Protein AF-T1C7S5-F1 (afdb_monomer_lite)

Secondary structure (DSSP, 8-state):
--HHHHHHHHTT-EEEETTEEEEGGGGGS--EE-TTS-EE-HHHHHHHHHHHHHTS-TTSPPPHHHHHHHHHHH-

Structure (mmCIF, N/CA/C/O backbone):
data_AF-T1C7S5-F1
#
_entry.id   AF-T1C7S5-F1
#
loop_
_atom_site.group_PDB
_atom_site.id
_atom_site.type_symbol
_atom_site.label_atom_id
_atom_site.label_alt_id
_atom_site.label_comp_id
_atom_site.label_asym_id
_atom_site.label_entity_id
_atom_site.label_seq_id
_atom_site.pdbx_PDB_ins_code
_atom_site.Cartn_x
_atom_site.Cartn_y
_atom_site.Cartn_z
_atom_site.occupancy
_atom_site.B_iso_or_equiv
_atom_site.auth_seq_id
_atom_site.auth_comp_id
_atom_site.auth_asym_id
_atom_site.auth_atom_id
_atom_site.pdbx_PDB_model_num
ATOM 1 N N . MET A 1 1 ? 21.187 0.295 -11.640 1.00 59.53 1 MET A N 1
ATOM 2 C CA . MET A 1 1 ? 20.304 1.017 -12.584 1.00 59.53 1 MET A CA 1
ATOM 3 C C . MET A 1 1 ? 19.856 2.294 -11.913 1.00 59.53 1 MET A C 1
ATOM 5 O O . MET A 1 1 ? 19.549 2.242 -10.732 1.00 59.53 1 MET A O 1
ATOM 9 N N . HIS A 1 2 ? 19.853 3.416 -12.625 1.00 72.56 2 HIS A N 1
ATOM 10 C CA . HIS A 1 2 ? 19.387 4.672 -12.050 1.00 72.56 2 HIS A CA 1
ATOM 11 C C . HIS A 1 2 ? 17.852 4.709 -12.072 1.00 72.56 2 HIS A C 1
ATOM 13 O O . HIS A 1 2 ? 17.240 4.182 -13.004 1.00 72.56 2 HIS A O 1
ATOM 19 N N . GLU A 1 3 ? 17.227 5.356 -11.090 1.00 65.12 3 GLU A N 1
ATOM 20 C CA . GLU A 1 3 ? 15.772 5.574 -11.054 1.00 65.12 3 GLU A CA 1
ATOM 21 C C . GLU A 1 3 ? 15.266 6.180 -12.375 1.00 65.12 3 GLU A C 1
ATOM 23 O O . GLU A 1 3 ? 14.264 5.747 -12.942 1.00 65.12 3 GLU A O 1
ATOM 28 N N . SER A 1 4 ? 16.044 7.101 -12.951 1.00 72.25 4 SER A N 1
ATOM 29 C CA . SER A 1 4 ? 15.768 7.704 -14.262 1.00 72.25 4 SER A CA 1
ATOM 30 C C . SER A 1 4 ? 15.718 6.694 -15.419 1.00 72.25 4 SER A C 1
ATOM 32 O O . SER A 1 4 ? 14.986 6.913 -16.384 1.00 72.25 4 SER A O 1
ATOM 34 N N . THR A 1 5 ? 16.447 5.577 -15.345 1.00 78.25 5 THR A N 1
ATOM 35 C CA . THR A 1 5 ? 16.391 4.495 -16.340 1.00 78.25 5 THR A CA 1
ATOM 36 C C . THR A 1 5 ? 15.082 3.713 -16.218 1.00 78.25 5 THR A C 1
ATOM 38 O O . THR A 1 5 ? 14.425 3.455 -17.225 1.00 78.25 5 THR A O 1
ATOM 41 N N . ILE A 1 6 ? 14.660 3.397 -14.991 1.00 72.56 6 ILE A N 1
ATOM 42 C CA . ILE A 1 6 ? 13.422 2.652 -14.708 1.00 72.56 6 ILE A CA 1
ATOM 43 C C . ILE A 1 6 ? 12.194 3.515 -15.029 1.00 72.56 6 ILE A C 1
ATOM 45 O O . ILE A 1 6 ? 11.255 3.055 -15.680 1.00 72.56 6 ILE A O 1
ATOM 49 N N . SER A 1 7 ? 12.232 4.798 -14.670 1.00 71.81 7 SER A N 1
ATOM 50 C CA . SER A 1 7 ? 11.179 5.771 -14.973 1.00 71.81 7 SER A CA 1
ATOM 51 C C . SER A 1 7 ? 10.940 5.903 -16.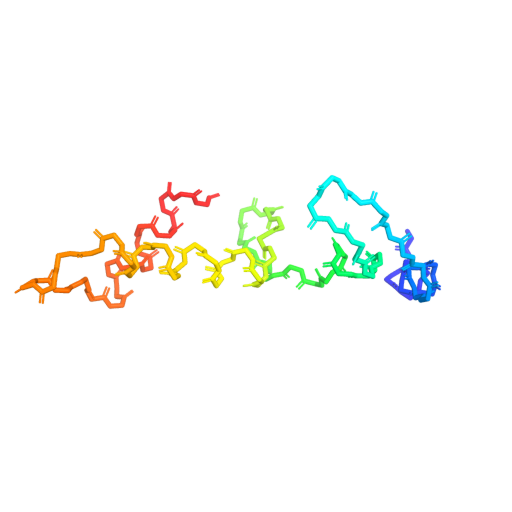483 1.00 71.81 7 SER A C 1
ATOM 53 O O . SER A 1 7 ? 9.802 5.833 -16.953 1.00 71.81 7 SER A O 1
ATOM 55 N N . ARG A 1 8 ? 12.009 5.983 -17.287 1.00 79.69 8 ARG A N 1
ATOM 56 C CA . ARG A 1 8 ? 11.895 6.069 -18.754 1.00 79.69 8 ARG A CA 1
ATOM 57 C C . ARG A 1 8 ? 11.319 4.803 -19.387 1.00 79.69 8 ARG A C 1
ATOM 59 O O . ARG A 1 8 ? 10.517 4.912 -20.308 1.00 79.69 8 ARG A O 1
ATOM 66 N N . VAL A 1 9 ? 11.707 3.622 -18.905 1.00 80.00 9 VAL A N 1
ATOM 67 C CA . VAL A 1 9 ? 11.253 2.334 -19.464 1.00 80.00 9 VAL A CA 1
ATOM 68 C C . VAL A 1 9 ? 9.799 2.023 -19.093 1.00 80.00 9 VAL A C 1
ATOM 70 O O . VAL A 1 9 ? 9.077 1.422 -19.886 1.00 80.00 9 VAL A O 1
ATOM 73 N N . THR A 1 10 ? 9.353 2.443 -17.909 1.00 79.31 10 THR A N 1
ATOM 74 C CA . THR A 1 10 ? 7.993 2.175 -17.406 1.00 79.31 10 THR A CA 1
ATOM 75 C C . THR A 1 10 ? 6.957 3.197 -17.882 1.00 79.31 10 THR A C 1
ATOM 77 O O . THR A 1 10 ? 5.758 2.906 -17.908 1.00 79.31 10 THR A O 1
ATOM 80 N N . THR A 1 11 ? 7.396 4.382 -18.314 1.00 78.00 11 THR A N 1
ATOM 81 C CA . THR A 1 11 ? 6.522 5.426 -18.861 1.00 78.00 11 THR A CA 1
ATOM 82 C C . THR A 1 11 ? 5.894 4.985 -20.188 1.00 78.00 11 THR A C 1
ATOM 84 O O . THR A 1 11 ? 6.578 4.483 -21.078 1.00 78.00 11 THR A O 1
ATOM 87 N N . ARG A 1 12 ? 4.575 5.188 -20.340 1.00 82.56 12 ARG A N 1
ATOM 88 C CA . ARG A 1 12 ? 3.768 4.781 -21.517 1.00 82.56 12 ARG A CA 1
ATOM 89 C C . ARG A 1 12 ? 3.764 3.275 -21.812 1.00 82.56 12 ARG A C 1
ATOM 91 O O . ARG A 1 12 ? 3.375 2.860 -22.904 1.00 82.56 12 ARG A O 1
ATOM 98 N N . LYS A 1 13 ? 4.182 2.445 -20.859 1.00 86.12 13 LYS A N 1
ATOM 99 C CA . LYS A 1 13 ? 3.947 1.001 -20.899 1.00 86.12 13 LYS A CA 1
ATOM 100 C C . LYS A 1 13 ? 2.739 0.677 -20.041 1.00 86.12 13 LYS A C 1
ATOM 102 O O . LYS A 1 13 ? 2.532 1.295 -19.001 1.00 86.12 13 LYS A O 1
ATOM 107 N N . TYR A 1 14 ? 1.954 -0.288 -20.493 1.00 85.56 14 TYR A N 1
ATOM 108 C CA . TYR A 1 14 ? 0.746 -0.735 -19.818 1.00 85.56 14 TYR A CA 1
ATOM 109 C C . TYR A 1 14 ? 0.849 -2.237 -19.596 1.00 85.56 14 TYR A C 1
ATOM 111 O O . TYR A 1 14 ? 1.276 -2.970 -20.488 1.00 85.56 14 TYR A O 1
ATOM 119 N N . LEU A 1 15 ? 0.481 -2.677 -18.400 1.00 86.06 15 LEU A N 1
ATOM 120 C CA . LEU A 1 15 ? 0.422 -4.076 -18.023 1.00 86.06 15 LEU A CA 1
ATOM 121 C C . LEU A 1 15 ? -1.042 -4.503 -18.001 1.00 86.06 15 LEU A C 1
ATOM 123 O O . LEU A 1 15 ? -1.847 -3.943 -17.255 1.00 86.06 15 LEU A O 1
ATOM 127 N N . HIS A 1 16 ? -1.380 -5.495 -18.817 1.00 89.00 16 HIS A N 1
ATOM 128 C CA . HIS A 1 16 ? -2.683 -6.135 -18.746 1.00 89.00 16 HIS A CA 1
ATOM 129 C C . HIS A 1 16 ? -2.660 -7.204 -17.653 1.00 89.00 16 HIS A C 1
ATOM 131 O O . HIS A 1 16 ? -1.789 -8.072 -17.638 1.00 89.00 16 HIS A O 1
ATOM 137 N N . THR A 1 17 ? -3.609 -7.125 -16.730 1.00 86.12 17 THR A N 1
ATOM 138 C CA . THR A 1 17 ? -3.778 -8.082 -15.637 1.00 86.12 17 THR A CA 1
ATOM 139 C C . THR A 1 17 ? -5.215 -8.607 -15.648 1.00 86.12 17 THR A C 1
ATOM 141 O O . THR A 1 17 ? -6.106 -7.921 -16.157 1.00 86.12 17 THR A O 1
ATOM 144 N N . PRO A 1 18 ? -5.501 -9.758 -15.014 1.00 88.62 18 PRO A N 1
ATOM 145 C CA . PRO A 1 18 ? -6.871 -10.262 -14.880 1.00 88.62 18 PRO A CA 1
ATOM 146 C C . PRO A 1 18 ? -7.843 -9.290 -14.189 1.00 88.62 18 PRO A C 1
ATOM 148 O O . PRO A 1 18 ? -9.052 -9.439 -14.312 1.00 88.62 18 PRO A O 1
ATOM 151 N N . ARG A 1 19 ? -7.329 -8.293 -13.452 1.00 80.25 19 ARG A N 1
ATOM 152 C CA . ARG A 1 19 ?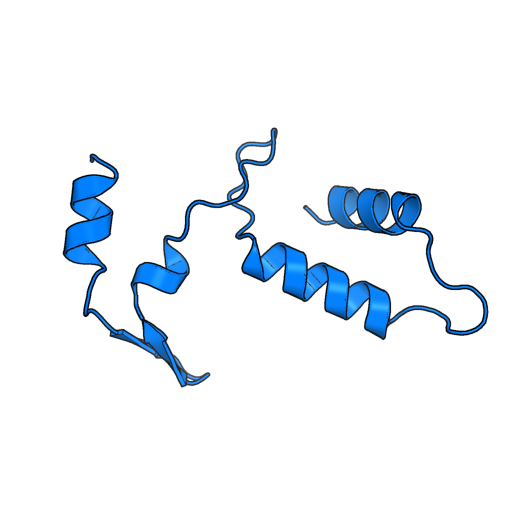 -8.125 -7.270 -12.753 1.00 80.25 19 ARG A CA 1
ATOM 153 C C . ARG A 1 19 ? -8.227 -5.947 -13.522 1.00 80.25 19 ARG A C 1
ATOM 155 O O . ARG A 1 19 ? -8.812 -5.004 -13.000 1.00 80.25 19 ARG A O 1
ATOM 162 N N . GLY A 1 20 ? -7.652 -5.862 -14.724 1.00 85.56 20 GLY A N 1
ATOM 163 C CA . GLY A 1 20 ? -7.650 -4.663 -15.562 1.00 85.56 20 GLY A CA 1
ATOM 164 C C . GLY A 1 20 ? -6.274 -4.304 -16.123 1.00 85.56 20 GLY A C 1
ATOM 165 O O . GLY A 1 20 ? -5.269 -4.967 -15.854 1.00 85.56 20 GLY A O 1
ATOM 166 N N . THR A 1 21 ? -6.230 -3.235 -16.915 1.00 87.62 21 THR A N 1
ATOM 167 C CA . THR A 1 21 ? -4.995 -2.704 -17.507 1.00 87.62 21 THR A CA 1
ATOM 168 C C . THR A 1 21 ? -4.493 -1.523 -16.684 1.00 87.62 21 THR A C 1
ATOM 170 O O . THR A 1 21 ? -5.232 -0.568 -16.460 1.00 87.62 21 THR A O 1
ATOM 173 N N . PHE A 1 22 ? -3.229 -1.569 -16.270 1.00 81.31 22 PHE A N 1
ATOM 174 C CA . PHE A 1 22 ? -2.603 -0.543 -15.435 1.00 81.31 22 PHE A CA 1
ATOM 175 C C . PHE A 1 22 ? -1.373 0.038 -16.125 1.00 81.31 22 PHE A C 1
ATOM 177 O O . PHE A 1 22 ? -0.679 -0.663 -16.860 1.00 81.31 22 PHE A O 1
ATOM 184 N N . GLU A 1 23 ? -1.068 1.312 -15.882 1.00 82.19 23 GLU A N 1
ATOM 185 C CA . GLU A 1 23 ? 0.224 1.866 -16.290 1.00 82.19 23 GLU A CA 1
ATOM 186 C C . GLU A 1 23 ? 1.350 1.139 -15.563 1.00 82.19 23 GLU A C 1
ATOM 188 O O . GLU A 1 23 ? 1.304 0.965 -14.351 1.00 82.19 23 GLU A O 1
ATOM 193 N N . PHE A 1 24 ? 2.394 0.741 -16.281 1.00 80.19 24 PHE A N 1
ATOM 194 C CA . PHE A 1 24 ? 3.463 -0.069 -15.709 1.00 80.19 24 PHE A CA 1
ATOM 195 C C . PHE A 1 24 ? 4.197 0.674 -14.586 1.00 80.19 24 PHE A C 1
ATOM 197 O O . PHE A 1 24 ? 4.538 0.072 -13.573 1.00 80.19 24 PHE A O 1
ATOM 204 N N . LYS A 1 25 ? 4.324 2.005 -14.701 1.00 76.38 25 LYS A N 1
ATOM 205 C CA . LYS A 1 25 ? 4.889 2.888 -13.665 1.00 76.38 25 LYS A CA 1
ATOM 206 C C . LYS A 1 25 ? 4.151 2.824 -12.318 1.00 76.38 25 LYS A C 1
ATOM 208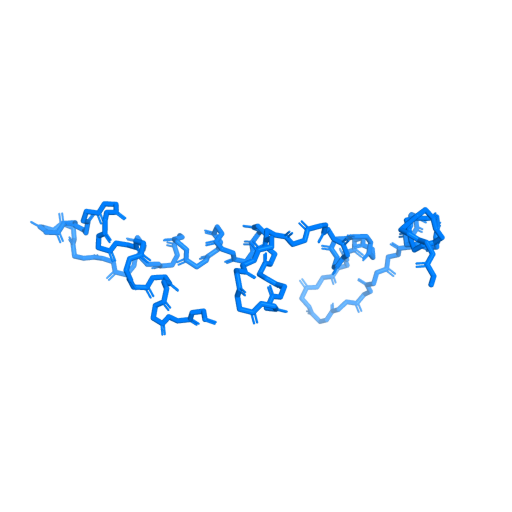 O O . LYS A 1 25 ? 4.749 3.140 -11.297 1.00 76.38 25 LYS A O 1
ATOM 213 N N . TYR A 1 26 ? 2.880 2.409 -12.303 1.00 71.00 26 TYR A N 1
ATOM 214 C CA . TYR A 1 26 ? 2.077 2.255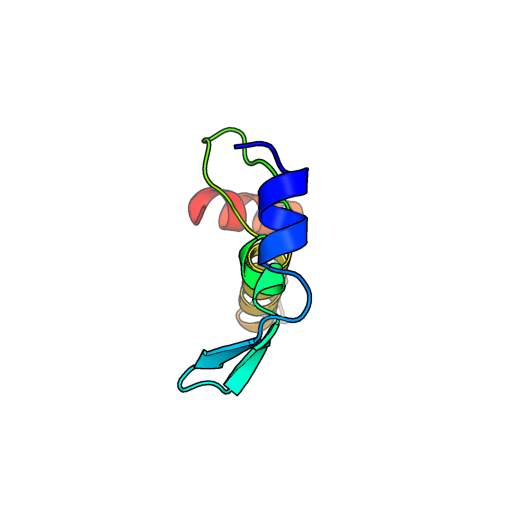 -11.084 1.00 71.00 26 TYR A CA 1
ATOM 215 C C . TYR A 1 26 ? 2.724 1.281 -10.089 1.00 71.00 26 TYR A C 1
ATOM 217 O O . TYR A 1 26 ? 2.650 1.494 -8.885 1.00 71.00 26 TYR A O 1
ATOM 225 N N . PHE A 1 27 ? 3.408 0.249 -10.589 1.00 71.88 27 PHE A N 1
ATOM 226 C CA . PHE A 1 27 ? 4.080 -0.762 -9.767 1.00 71.88 27 PHE A CA 1
ATOM 227 C C . PHE A 1 27 ? 5.484 -0.350 -9.304 1.00 71.88 27 PHE A C 1
ATOM 229 O O . PHE A 1 27 ? 6.084 -1.044 -8.491 1.00 71.88 27 PHE A O 1
ATOM 236 N N . PHE A 1 28 ? 6.005 0.771 -9.807 1.00 69.44 28 PHE A N 1
ATOM 237 C CA . PHE A 1 28 ? 7.340 1.289 -9.489 1.00 69.44 28 PHE A CA 1
ATOM 238 C C . PHE A 1 28 ? 7.279 2.673 -8.839 1.00 69.44 28 PHE A C 1
ATOM 240 O O . PHE A 1 28 ? 8.276 3.393 -8.837 1.00 69.44 28 PHE A O 1
ATOM 247 N N . SER A 1 29 ? 6.119 3.070 -8.301 1.00 58.44 29 SER A N 1
ATOM 248 C CA . SER A 1 29 ? 6.042 4.269 -7.469 1.00 58.44 29 SER A CA 1
ATOM 249 C C . SER A 1 29 ? 7.013 4.107 -6.306 1.00 58.44 29 SER A C 1
ATOM 251 O O . SER A 1 29 ? 7.004 3.047 -5.677 1.00 58.44 29 SER A O 1
ATOM 253 N N . SER A 1 30 ? 7.802 5.142 -6.020 1.00 54.72 30 SER A N 1
ATOM 254 C CA . SER A 1 30 ? 8.627 5.239 -4.817 1.00 54.72 30 SER A CA 1
ATOM 255 C C . SER A 1 30 ? 7.802 4.775 -3.614 1.00 54.72 30 SER A C 1
ATOM 257 O O . SER A 1 30 ? 6.857 5.459 -3.208 1.00 54.72 30 SER A O 1
ATOM 259 N N . GLY A 1 31 ? 8.078 3.565 -3.120 1.00 50.78 31 GLY A N 1
ATOM 260 C CA . GLY A 1 31 ? 7.462 3.071 -1.897 1.00 50.78 31 GLY A CA 1
ATOM 261 C C . GLY A 1 31 ? 7.755 4.063 -0.781 1.00 50.78 31 GLY A C 1
ATOM 262 O O . GLY A 1 31 ? 8.788 4.734 -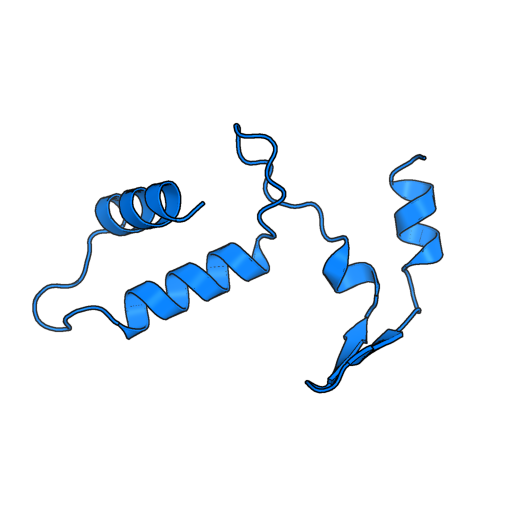0.802 1.00 50.78 31 GLY A O 1
ATOM 263 N N . VAL A 1 32 ? 6.839 4.187 0.174 1.00 46.38 32 VAL A N 1
ATOM 264 C CA . VAL A 1 32 ? 7.205 4.828 1.435 1.00 46.38 32 VAL A CA 1
ATOM 265 C C . VAL A 1 32 ? 8.258 3.904 2.028 1.00 46.38 32 VAL A C 1
ATOM 267 O O . VAL A 1 32 ? 7.954 2.745 2.303 1.00 46.38 32 VAL A O 1
ATOM 270 N N . SER A 1 33 ? 9.504 4.365 2.107 1.00 42.19 33 SER A N 1
ATOM 271 C CA . SER A 1 33 ? 10.593 3.587 2.688 1.00 42.19 33 SER A CA 1
ATOM 272 C C . SER A 1 33 ? 10.228 3.272 4.136 1.00 42.19 33 SER A C 1
ATOM 274 O O . SER A 1 33 ? 10.266 4.158 4.986 1.00 42.19 33 SER A O 1
ATOM 276 N N . THR A 1 34 ? 9.811 2.039 4.411 1.00 46.50 34 THR A N 1
ATOM 277 C CA . THR A 1 34 ? 9.707 1.528 5.778 1.00 46.50 34 THR A CA 1
ATOM 278 C C . THR A 1 34 ? 11.098 1.094 6.231 1.00 46.50 34 THR A C 1
ATOM 280 O O . THR A 1 34 ? 11.855 0.538 5.433 1.00 46.50 34 THR A O 1
ATOM 283 N N . ASP A 1 35 ? 11.433 1.375 7.491 1.00 44.09 35 ASP A N 1
ATOM 284 C CA . ASP A 1 35 ? 12.763 1.171 8.100 1.00 44.09 35 ASP A CA 1
ATOM 285 C C . ASP A 1 35 ? 13.258 -0.294 8.005 1.00 44.09 35 ASP A C 1
ATOM 287 O O . ASP A 1 35 ? 14.456 -0.557 8.011 1.00 44.09 35 ASP A O 1
ATOM 291 N N . ASP A 1 36 ? 12.338 -1.242 7.788 1.00 42.09 36 ASP A N 1
ATOM 292 C CA . ASP A 1 36 ? 12.590 -2.678 7.589 1.00 42.09 36 ASP A CA 1
ATOM 293 C C . ASP A 1 36 ? 12.993 -3.088 6.152 1.00 42.09 36 ASP A C 1
ATOM 295 O O . ASP A 1 36 ? 13.087 -4.270 5.823 1.00 42.09 36 ASP A O 1
ATOM 299 N N . GLY A 1 37 ? 13.212 -2.139 5.236 1.00 40.06 37 GLY A N 1
ATOM 300 C CA . GLY A 1 37 ? 13.630 -2.449 3.859 1.00 40.06 37 GLY A CA 1
ATOM 301 C C . GLY A 1 37 ? 12.534 -3.071 2.976 1.00 40.06 37 GLY A C 1
ATOM 302 O O . GLY A 1 37 ? 12.789 -3.415 1.819 1.00 40.06 37 GLY A O 1
ATOM 303 N N . GLY A 1 38 ? 11.303 -3.173 3.483 1.00 47.06 38 GLY A N 1
ATOM 304 C CA . GLY A 1 38 ? 10.109 -3.481 2.700 1.00 47.06 38 GLY A CA 1
ATOM 305 C C . GLY A 1 38 ? 9.669 -2.291 1.840 1.00 47.06 38 GLY A C 1
ATOM 306 O O . GLY A 1 38 ? 9.643 -1.148 2.285 1.00 47.06 38 GLY A O 1
ATOM 307 N N . ALA A 1 39 ? 9.303 -2.535 0.581 1.00 50.34 39 ALA A N 1
ATOM 308 C CA . ALA A 1 39 ? 8.693 -1.513 -0.267 1.00 50.34 39 ALA A CA 1
ATOM 309 C C . ALA A 1 39 ? 7.169 -1.523 -0.072 1.00 50.34 39 ALA A C 1
ATOM 311 O O . ALA A 1 39 ? 6.436 -2.109 -0.869 1.00 50.34 39 ALA A O 1
ATOM 312 N N . ALA A 1 40 ? 6.668 -0.875 0.981 1.00 55.06 40 ALA A N 1
ATOM 313 C CA . ALA A 1 40 ? 5.235 -0.638 1.107 1.00 55.06 40 ALA A CA 1
ATOM 314 C C . ALA A 1 40 ? 4.833 0.517 0.170 1.00 55.06 40 ALA A C 1
ATOM 316 O O . ALA A 1 40 ? 5.164 1.686 0.388 1.00 55.06 40 ALA A O 1
ATOM 317 N N . SER A 1 41 ? 4.133 0.214 -0.926 1.00 61.47 41 SER A N 1
ATOM 318 C CA . SER A 1 41 ? 3.593 1.261 -1.801 1.00 61.47 41 SER A CA 1
ATOM 319 C C . SER A 1 41 ? 2.597 2.118 -1.014 1.00 61.47 41 SER A C 1
ATOM 321 O O . SER A 1 41 ? 1.717 1.572 -0.350 1.00 61.47 41 SER A O 1
ATOM 323 N N . ALA A 1 42 ? 2.665 3.450 -1.126 1.00 64.25 42 ALA A N 1
ATOM 324 C CA . ALA A 1 42 ? 1.712 4.357 -0.468 1.00 64.25 42 ALA A CA 1
ATOM 325 C C . ALA A 1 42 ? 0.247 3.969 -0.756 1.00 64.25 42 ALA A C 1
ATOM 327 O O . ALA A 1 42 ? -0.614 4.023 0.121 1.00 64.25 42 ALA A O 1
ATOM 328 N N . THR A 1 43 ? -0.020 3.483 -1.971 1.00 65.56 43 THR A N 1
ATOM 329 C CA . THR A 1 43 ? -1.325 2.955 -2.382 1.00 65.56 43 THR A CA 1
ATOM 330 C C . THR A 1 43 ? -1.734 1.694 -1.616 1.00 65.56 43 THR A C 1
ATOM 332 O O . THR A 1 43 ? -2.905 1.537 -1.278 1.00 65.56 43 THR A O 1
ATOM 335 N N . ALA A 1 44 ? -0.788 0.799 -1.317 1.00 69.19 44 ALA A N 1
ATOM 336 C CA . ALA A 1 44 ? -1.040 -0.408 -0.535 1.00 69.19 44 ALA A CA 1
ATOM 337 C C . ALA A 1 44 ? -1.337 -0.060 0.929 1.00 69.19 44 ALA A C 1
ATOM 339 O O . ALA A 1 44 ? -2.306 -0.571 1.484 1.00 69.19 44 ALA A O 1
ATOM 340 N N . VAL A 1 45 ? -0.579 0.876 1.511 1.00 73.12 45 VAL A N 1
ATOM 341 C CA . VAL A 1 45 ? -0.822 1.387 2.871 1.00 73.12 45 VAL A CA 1
ATOM 342 C C . VAL A 1 45 ? -2.204 2.033 2.968 1.00 73.12 45 VAL A C 1
ATOM 344 O O . VAL A 1 45 ? -2.989 1.689 3.847 1.00 73.12 45 VAL A O 1
ATOM 347 N N . GLN A 1 46 ? -2.561 2.904 2.020 1.00 74.12 46 GLN A N 1
ATOM 348 C CA . GLN A 1 46 ? -3.893 3.513 1.974 1.00 74.12 46 GLN A CA 1
ATOM 349 C C . GLN A 1 46 ? -5.010 2.476 1.806 1.00 74.12 46 GLN A C 1
ATOM 351 O O . GLN A 1 46 ? -6.063 2.607 2.431 1.00 74.12 46 GLN A O 1
ATOM 356 N N . ALA A 1 47 ? -4.806 1.444 0.982 1.00 79.81 47 ALA A N 1
ATOM 357 C CA . ALA A 1 47 ? -5.771 0.360 0.830 1.00 79.81 47 ALA A CA 1
ATOM 358 C C . ALA A 1 47 ? -5.929 -0.453 2.125 1.00 79.81 47 ALA A C 1
ATOM 360 O O . ALA A 1 47 ? -7.050 -0.819 2.481 1.00 79.81 47 ALA A O 1
ATOM 361 N N . LEU A 1 48 ? -4.832 -0.693 2.850 1.00 79.62 48 LEU A N 1
ATOM 362 C CA . LEU A 1 48 ? -4.853 -1.410 4.122 1.00 79.62 48 LEU A CA 1
ATOM 363 C C . LEU A 1 48 ? -5.577 -0.606 5.206 1.00 79.62 48 LEU A C 1
ATOM 365 O O . LEU A 1 48 ? -6.439 -1.155 5.884 1.00 79.62 48 LEU A O 1
ATOM 369 N N . ILE A 1 49 ? -5.303 0.699 5.308 1.00 82.19 49 ILE A N 1
ATOM 370 C CA . ILE A 1 49 ? -5.994 1.604 6.239 1.00 82.19 49 ILE A CA 1
ATOM 371 C C . ILE A 1 49 ? -7.494 1.634 5.936 1.00 82.19 49 ILE A C 1
ATOM 373 O O . ILE A 1 49 ? -8.302 1.474 6.843 1.00 82.19 49 ILE A O 1
ATOM 377 N N . ARG A 1 50 ? -7.891 1.758 4.661 1.00 82.94 50 ARG A N 1
ATOM 378 C CA . ARG A 1 50 ? -9.316 1.712 4.281 1.00 82.94 50 ARG A CA 1
ATOM 379 C C . ARG A 1 50 ? -9.983 0.403 4.684 1.00 82.94 50 ARG A C 1
ATOM 381 O O . ARG A 1 50 ? -11.141 0.421 5.081 1.00 82.94 50 ARG A O 1
ATOM 388 N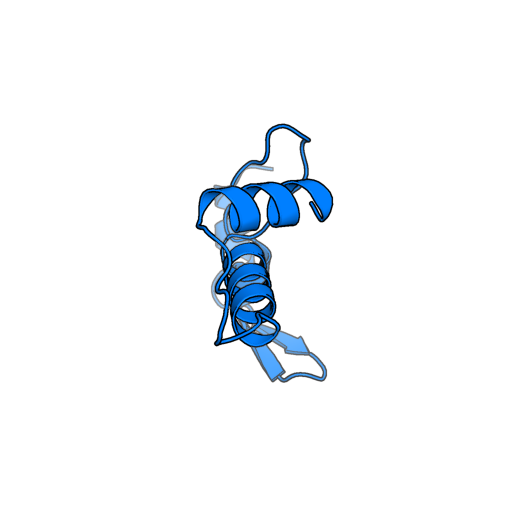 N . LYS A 1 51 ? -9.270 -0.719 4.578 1.00 83.94 51 LYS A N 1
ATOM 389 C CA . LYS A 1 51 ? -9.776 -2.016 5.028 1.00 83.94 51 LYS A CA 1
ATOM 390 C C . LYS A 1 51 ? -9.922 -2.063 6.551 1.00 83.94 51 LYS A C 1
ATOM 392 O O . LYS A 1 51 ? -10.962 -2.486 7.027 1.00 83.94 51 LYS A O 1
ATOM 397 N N . LEU A 1 52 ? -8.923 -1.587 7.297 1.00 82.56 52 LEU A N 1
ATOM 398 C CA . LEU A 1 52 ? -8.964 -1.534 8.763 1.00 82.56 52 LEU A CA 1
ATOM 399 C C . LEU A 1 52 ? -10.116 -0.669 9.280 1.00 82.56 52 LEU A C 1
ATOM 401 O O . LEU A 1 52 ? -10.826 -1.095 10.180 1.00 82.56 52 LEU A O 1
ATOM 405 N N . VAL A 1 53 ? -10.331 0.500 8.672 1.00 83.50 53 VAL A N 1
ATOM 406 C CA . VAL A 1 53 ? -11.469 1.377 8.984 1.00 83.50 53 VAL A CA 1
ATOM 407 C C . VAL A 1 53 ? -12.793 0.726 8.569 1.00 83.50 53 VAL A C 1
ATOM 409 O O . VAL A 1 53 ? -13.776 0.818 9.288 1.00 83.50 53 VAL A O 1
ATOM 412 N N . GLY A 1 54 ? -12.844 0.024 7.433 1.00 83.50 54 GLY A N 1
ATOM 413 C CA . GLY A 1 54 ? -14.051 -0.693 7.001 1.00 83.50 54 GLY A CA 1
ATOM 414 C C . GLY A 1 54 ? -14.442 -1.864 7.912 1.00 83.50 54 GLY A C 1
ATOM 415 O O . GLY A 1 54 ? -15.629 -2.125 8.087 1.00 83.50 54 GLY A O 1
ATOM 416 N N . ASP A 1 55 ? -13.453 -2.539 8.498 1.00 83.06 55 ASP A N 1
ATOM 417 C CA . ASP A 1 55 ? -13.636 -3.673 9.409 1.00 83.06 55 ASP A CA 1
ATOM 418 C C . ASP A 1 55 ? -13.774 -3.227 10.887 1.00 83.06 55 ASP A C 1
ATOM 420 O O . ASP A 1 55 ? -13.927 -4.068 11.778 1.00 83.06 55 ASP A O 1
ATOM 424 N N . GLU A 1 56 ? -13.711 -1.920 11.180 1.00 81.25 56 GLU A N 1
ATOM 425 C CA . GLU A 1 56 ? -13.761 -1.413 12.552 1.00 81.25 56 GLU A CA 1
ATOM 426 C C . GLU A 1 56 ? -15.171 -1.466 13.153 1.00 81.25 56 GLU A C 1
ATOM 428 O O . GLU A 1 56 ? -16.190 -1.434 12.462 1.00 81.25 56 GLU A O 1
ATOM 433 N N . ASN A 1 57 ? -15.248 -1.519 14.485 1.00 81.19 57 ASN A N 1
ATOM 434 C CA . ASN A 1 57 ? -16.528 -1.446 15.175 1.00 81.19 57 ASN A CA 1
ATOM 435 C C . ASN A 1 57 ? -17.027 0.012 15.192 1.00 81.19 57 ASN A C 1
ATOM 437 O O . ASN A 1 57 ? -16.437 0.827 15.903 1.00 81.19 57 ASN A O 1
ATOM 441 N N . PRO A 1 58 ? -18.168 0.350 14.557 1.00 78.88 58 PRO A N 1
ATOM 442 C CA . PRO A 1 58 ? -18.652 1.733 14.497 1.00 78.88 58 PRO A CA 1
ATOM 443 C C . PRO A 1 58 ? -18.980 2.335 15.871 1.00 78.88 58 PRO A C 1
ATOM 445 O O . PRO A 1 58 ? -19.076 3.549 16.021 1.00 78.88 58 PRO A O 1
ATOM 448 N N . ARG A 1 59 ? -19.187 1.490 16.892 1.00 82.94 59 ARG A N 1
ATOM 449 C CA . ARG A 1 59 ? -19.460 1.919 18.273 1.00 82.94 59 ARG A CA 1
ATOM 450 C C . ARG A 1 59 ? -18.193 2.186 19.084 1.00 82.94 59 ARG A C 1
ATOM 452 O O . ARG A 1 59 ? -18.282 2.800 20.143 1.00 82.94 59 ARG A O 1
ATOM 459 N N . ARG A 1 60 ? -17.038 1.701 18.624 1.00 80.88 60 ARG A N 1
ATOM 460 C CA . ARG A 1 60 ? -15.712 1.904 19.225 1.00 80.88 60 ARG A CA 1
ATOM 461 C C . ARG A 1 60 ? -14.676 1.972 18.096 1.00 80.88 60 ARG A C 1
ATOM 463 O O . ARG A 1 60 ? -13.969 0.980 17.897 1.00 80.88 60 ARG A O 1
ATOM 470 N N . PRO A 1 61 ? -14.619 3.096 17.358 1.00 81.31 61 PRO A N 1
ATOM 471 C CA . PRO A 1 61 ? -13.636 3.267 16.297 1.00 81.31 61 PRO A CA 1
ATOM 472 C C . PRO A 1 61 ? -12.221 3.167 16.867 1.00 81.31 61 PRO A C 1
ATOM 474 O O . PRO A 1 61 ? -11.980 3.484 18.041 1.00 81.31 61 PRO A O 1
ATOM 477 N N . LEU A 1 62 ? -11.292 2.693 16.045 1.00 79.81 62 LEU A N 1
ATOM 478 C CA . LEU A 1 62 ? -9.887 2.630 16.424 1.00 79.81 62 LEU A CA 1
ATOM 479 C C . LEU A 1 62 ? -9.302 4.046 16.419 1.00 79.81 62 LEU A C 1
ATOM 481 O O . LEU A 1 62 ? -9.637 4.871 15.574 1.00 79.81 62 LEU A O 1
ATOM 485 N N . SER A 1 63 ? -8.419 4.345 17.372 1.00 84.69 63 SER A N 1
ATOM 486 C CA . SER A 1 63 ? -7.646 5.587 17.311 1.00 84.69 63 SER A CA 1
ATOM 487 C C . SER A 1 63 ? -6.574 5.486 16.228 1.00 84.69 63 SER A C 1
ATOM 489 O O . SER A 1 63 ? -6.082 4.393 15.943 1.00 84.69 63 SER A O 1
ATOM 491 N N . ASP A 1 64 ? -6.134 6.623 15.689 1.00 81.56 64 ASP A N 1
ATOM 492 C CA . ASP A 1 64 ? -5.041 6.668 14.705 1.00 81.56 64 ASP A CA 1
ATOM 493 C C . ASP A 1 64 ? -3.773 5.956 15.210 1.00 81.56 64 ASP A C 1
ATOM 495 O O . ASP A 1 64 ? -3.084 5.275 14.454 1.00 81.56 64 ASP A O 1
ATOM 499 N N . GLN A 1 65 ? -3.506 6.030 16.520 1.00 82.06 65 GLN A N 1
ATOM 500 C CA . GLN A 1 65 ? -2.406 5.318 17.176 1.00 82.06 65 GLN A CA 1
ATOM 501 C C . GLN A 1 65 ? -2.577 3.790 17.114 1.00 82.06 65 GLN A C 1
ATOM 503 O O . GLN A 1 65 ? -1.615 3.055 16.879 1.00 82.06 65 GLN A O 1
ATOM 508 N N . ALA A 1 66 ? -3.800 3.303 17.338 1.00 82.25 66 ALA A N 1
ATOM 509 C CA . ALA A 1 66 ? -4.123 1.884 17.258 1.00 82.25 66 ALA A CA 1
ATOM 510 C C . ALA A 1 66 ? -4.069 1.390 15.805 1.00 82.25 66 ALA A C 1
ATOM 512 O O . ALA A 1 66 ? -3.512 0.325 15.554 1.00 82.25 66 ALA A O 1
ATOM 513 N N . LEU A 1 67 ? -4.551 2.192 14.848 1.00 81.94 67 LEU A N 1
ATOM 514 C CA . LEU A 1 67 ? -4.431 1.909 13.415 1.00 81.94 67 LEU A CA 1
ATOM 515 C C . LEU A 1 67 ? -2.967 1.830 12.973 1.00 81.94 67 LEU A C 1
ATOM 517 O O . LEU A 1 67 ? -2.604 0.901 12.259 1.00 81.94 67 LEU A O 1
ATOM 521 N N . ALA A 1 68 ? -2.114 2.754 13.423 1.00 81.31 68 ALA A N 1
ATOM 522 C CA . ALA A 1 68 ? -0.682 2.727 13.132 1.00 81.31 68 ALA A CA 1
ATOM 523 C C . ALA A 1 68 ? 0.013 1.499 13.747 1.00 81.31 68 ALA A C 1
ATOM 525 O O . ALA A 1 68 ? 0.882 0.901 13.119 1.00 81.31 68 ALA A O 1
ATOM 526 N N . THR A 1 69 ? -0.396 1.093 14.952 1.00 82.19 69 THR A N 1
ATOM 527 C CA . THR A 1 69 ? 0.134 -0.107 15.618 1.00 82.19 69 THR A CA 1
ATOM 528 C C . THR A 1 69 ? -0.267 -1.379 14.869 1.00 82.19 69 THR A C 1
ATOM 530 O O . THR A 1 69 ? 0.581 -2.224 14.606 1.00 82.19 69 THR A O 1
ATOM 533 N N . GLU A 1 70 ? -1.536 -1.500 14.476 1.00 80.06 70 GLU A N 1
ATOM 534 C CA . GLU A 1 70 ? -2.041 -2.625 13.680 1.00 80.06 70 GLU A CA 1
ATOM 535 C C . GLU A 1 70 ? -1.396 -2.667 12.285 1.00 80.06 70 GLU A C 1
ATOM 537 O O . GLU A 1 70 ? -1.084 -3.736 11.766 1.00 80.06 70 GLU A O 1
ATOM 542 N N . LEU A 1 71 ? -1.156 -1.498 11.683 1.00 77.88 71 LEU A N 1
ATOM 543 C CA . LEU A 1 71 ? -0.450 -1.371 10.412 1.00 77.88 71 LEU A CA 1
ATOM 544 C C . LEU A 1 71 ? 1.003 -1.855 10.531 1.00 77.88 71 LEU A C 1
ATOM 546 O O . LEU A 1 71 ? 1.440 -2.625 9.683 1.00 77.88 71 LEU A O 1
ATOM 550 N N . ASN A 1 72 ? 1.710 -1.472 11.600 1.00 74.50 72 ASN A N 1
ATOM 551 C CA . ASN A 1 72 ? 3.071 -1.937 11.891 1.00 74.50 72 ASN A CA 1
ATOM 552 C C . ASN A 1 72 ? 3.143 -3.428 12.249 1.00 74.50 72 ASN A C 1
ATOM 554 O O . ASN A 1 72 ? 4.180 -4.037 12.053 1.00 74.50 72 ASN A O 1
ATOM 558 N N . GLN A 1 73 ? 2.077 -4.032 12.784 1.00 73.81 73 GLN A N 1
ATOM 559 C CA . GLN A 1 73 ? 2.046 -5.483 13.023 1.00 73.81 73 GLN A CA 1
ATOM 560 C C . GLN A 1 73 ? 1.846 -6.301 11.740 1.00 73.81 73 GLN A C 1
ATOM 562 O O . GLN A 1 73 ? 2.142 -7.495 11.725 1.00 73.81 73 GLN A O 1
ATOM 567 N N . ARG A 1 74 ? 1.286 -5.693 10.686 1.00 66.38 74 ARG A N 1
ATOM 568 C CA . ARG A 1 74 ? 0.970 -6.360 9.411 1.00 66.38 74 ARG A CA 1
ATOM 569 C C . ARG A 1 74 ? 1.979 -6.076 8.294 1.00 66.38 74 ARG A C 1
ATOM 571 O O . ARG A 1 74 ? 1.891 -6.742 7.260 1.00 66.38 74 ARG A O 1
ATOM 578 N N . GLY A 1 75 ? 2.833 -5.068 8.466 1.00 58.38 75 GLY A N 1
ATOM 579 C CA . GLY A 1 75 ? 3.947 -4.723 7.575 1.00 58.38 75 GLY A CA 1
ATOM 580 C C . GLY A 1 75 ? 5.236 -5.378 8.033 1.00 58.38 75 GLY A C 1
ATOM 581 O O . GLY A 1 75 ? 6.041 -5.697 7.133 1.00 58.38 75 GLY A O 1
#

InterPro domains:
  IPR000394 RNA polymerase sigma factor 54 [PR00045] (1-13)
  IPR000394 RNA polymerase sigma factor 54 [PR00045] (17-28)
  IPR000394 RNA polymerase sigma factor 54 [PTHR32248] (1-75)
  IPR007634 RNA polymerase sigma factor 54, DNA-binding [PF04552] (1-74)

Radius of gyration: 16.14 Å; chains: 1; bounding box: 40×18×41 Å

Organism: NCBI:txid410659

Foldseek 3Di:
DDPVVVCVVQPPDWDQDPVGIGRSCQVVPQAPDDPVRDRHRPVNLVVLLVVQQVPADPVDGDDPVRSVVVSVVVD

Sequence (75 aa):
MHESTISRVTTRKYLHTPRGTFEFKYFFSSGVSTDDGGAASATAVQALIRKLVGDENPRRPLSDQALATELNQRG

pLDDT: mean 73.32, std 12.97, range [40.06, 89.0]